Protein AF-A0A359D7G4-F1 (afdb_monomer_lite)

Radius of gyration: 14.42 Å; chains: 1; bounding box: 39×24×40 Å

Sequence (97 aa):
MPVVFTPEAWQQAVNLESADELAEIEDRLCSTLAAAYKAVFAALSDDVVDFGLHRLPPDGNPHQPLWLDLQASHQDVMGSTAQLLISLKPNPVQLAA

Foldseek 3Di:
DAEAEDPVCCCPQQDAPDPPPVVSSVVSVVVVVVFQVVQCVVCVPDQKGKTWDWDQPNVNDPVDTDIFIKMWGWDDDVPDPIYIYIYGDDDPVPPPD

Structure (mmCIF, N/CA/C/O backbone):
data_AF-A0A359D7G4-F1
#
_entry.id   AF-A0A359D7G4-F1
#
loop_
_atom_site.group_PDB
_atom_site.id
_atom_site.type_symbol
_atom_site.label_atom_id
_atom_site.label_alt_id
_atom_site.label_comp_id
_atom_site.label_asym_id
_atom_site.label_entity_id
_atom_site.label_seq_id
_atom_site.pdbx_PDB_ins_code
_atom_site.Cartn_x
_atom_site.Cartn_y
_atom_site.Cartn_z
_atom_site.occupancy
_atom_site.B_iso_or_equiv
_atom_site.auth_seq_id
_atom_site.auth_comp_id
_atom_site.auth_asym_id
_atom_site.auth_atom_id
_atom_site.pdbx_PDB_model_num
ATOM 1 N N . MET A 1 1 ? 13.338 2.040 -0.468 1.00 83.00 1 MET A N 1
ATOM 2 C CA . MET A 1 1 ? 12.539 2.763 -1.474 1.00 83.00 1 MET A CA 1
ATOM 3 C C . MET A 1 1 ? 11.422 3.496 -0.743 1.00 83.00 1 MET A C 1
ATOM 5 O O . MET A 1 1 ? 10.722 2.834 0.017 1.00 83.00 1 MET A O 1
ATOM 9 N N . PRO A 1 2 ? 11.302 4.828 -0.867 1.00 88.56 2 PRO A N 1
ATOM 10 C CA . PRO A 1 2 ? 10.168 5.574 -0.322 1.00 88.56 2 PRO A CA 1
ATOM 11 C C . PRO A 1 2 ? 8.854 5.133 -0.974 1.00 88.56 2 PRO A C 1
ATOM 13 O O . PRO A 1 2 ? 8.846 4.799 -2.159 1.00 88.56 2 PRO A O 1
ATOM 16 N N . VAL A 1 3 ? 7.759 5.148 -0.211 1.00 92.00 3 VAL A N 1
ATOM 17 C CA . VAL A 1 3 ? 6.407 4.884 -0.723 1.00 92.00 3 VAL A CA 1
ATOM 18 C C . VAL A 1 3 ? 5.572 6.145 -0.568 1.00 92.00 3 VAL A C 1
ATOM 20 O O . VAL A 1 3 ? 5.557 6.748 0.504 1.00 92.00 3 VAL A O 1
ATOM 23 N N . VAL A 1 4 ? 4.891 6.540 -1.636 1.00 92.88 4 VAL A N 1
ATOM 24 C CA . VAL A 1 4 ? 4.043 7.731 -1.688 1.00 92.88 4 VAL A CA 1
ATOM 25 C C . VAL A 1 4 ? 2.644 7.296 -2.091 1.00 92.88 4 VAL A C 1
ATOM 27 O O . VAL A 1 4 ? 2.490 6.502 -3.010 1.00 92.88 4 VAL A O 1
ATOM 30 N N . PHE A 1 5 ? 1.621 7.818 -1.424 1.00 93.62 5 PHE A N 1
ATOM 31 C CA . PHE A 1 5 ? 0.229 7.608 -1.813 1.00 93.62 5 PHE A CA 1
ATOM 32 C C . PHE A 1 5 ? -0.298 8.857 -2.515 1.00 93.62 5 PHE A C 1
ATOM 34 O O . PHE A 1 5 ? -0.042 9.977 -2.071 1.00 93.62 5 PHE A O 1
ATOM 41 N N . THR A 1 6 ? -1.079 8.671 -3.578 1.00 93.19 6 THR A N 1
ATOM 42 C CA . THR A 1 6 ? -1.997 9.732 -4.029 1.00 93.19 6 THR A CA 1
ATOM 43 C C . THR A 1 6 ? -3.014 10.048 -2.922 1.00 93.19 6 THR A C 1
ATOM 45 O O . THR A 1 6 ? -3.334 9.152 -2.131 1.00 93.19 6 THR A O 1
ATOM 48 N N . PRO A 1 7 ? -3.541 11.285 -2.839 1.00 91.25 7 PRO A N 1
ATOM 49 C CA . PRO A 1 7 ? -4.532 11.644 -1.826 1.00 91.25 7 PRO A CA 1
ATOM 50 C C . PRO A 1 7 ? -5.735 10.695 -1.807 1.00 91.25 7 PRO A C 1
ATOM 52 O O . PRO A 1 7 ? -6.170 10.267 -0.742 1.00 91.25 7 PRO A O 1
ATOM 55 N N . GLU A 1 8 ? -6.236 10.304 -2.975 1.00 89.75 8 GLU A N 1
ATOM 56 C CA . GLU A 1 8 ? -7.400 9.435 -3.119 1.00 89.75 8 GLU A CA 1
ATOM 57 C C . GLU A 1 8 ? -7.092 8.003 -2.668 1.00 89.75 8 GLU A C 1
ATOM 59 O O . GLU A 1 8 ? -7.888 7.396 -1.949 1.00 89.75 8 GLU A O 1
ATOM 64 N N . ALA A 1 9 ? -5.915 7.475 -3.027 1.00 91.69 9 ALA A N 1
ATOM 65 C CA . ALA A 1 9 ? -5.482 6.161 -2.560 1.00 91.69 9 ALA A CA 1
ATOM 66 C C . ALA A 1 9 ? -5.262 6.147 -1.045 1.00 91.69 9 ALA A C 1
ATOM 68 O O . ALA A 1 9 ? -5.646 5.183 -0.392 1.00 91.69 9 ALA A O 1
ATOM 69 N N . TRP A 1 10 ? -4.698 7.213 -0.468 1.00 91.12 10 TRP A N 1
ATOM 70 C CA . TRP A 1 10 ? -4.568 7.341 0.984 1.00 91.12 10 TRP A CA 1
ATOM 71 C C . TRP A 1 10 ? -5.936 7.311 1.666 1.00 91.12 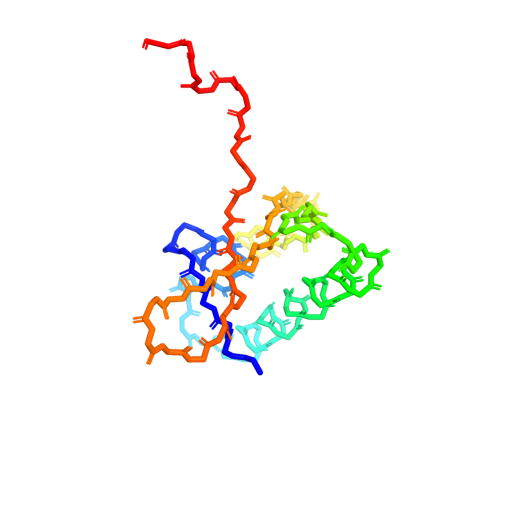10 TRP A C 1
ATOM 73 O O . TRP A 1 10 ? -6.144 6.527 2.592 1.00 91.12 10 TRP A O 1
ATOM 83 N N . GLN A 1 11 ? -6.878 8.121 1.174 1.00 88.00 11 GLN A N 1
ATOM 84 C CA . GLN A 1 11 ? -8.224 8.215 1.734 1.00 88.00 11 GLN A CA 1
ATOM 85 C C . GLN A 1 11 ? -8.957 6.870 1.735 1.00 88.00 11 GLN A C 1
ATOM 87 O O . GLN A 1 11 ? -9.603 6.533 2.719 1.00 88.00 11 GLN A O 1
ATOM 92 N N . GLN A 1 12 ? -8.834 6.081 0.666 1.00 86.19 12 GLN A N 1
ATOM 93 C CA . GLN A 1 12 ? -9.569 4.818 0.540 1.00 86.19 12 GLN A CA 1
ATOM 94 C C . GLN A 1 12 ? -8.826 3.612 1.126 1.00 86.19 12 GLN A C 1
ATOM 96 O O . GLN A 1 12 ? -9.454 2.685 1.638 1.00 86.19 12 GLN A O 1
ATOM 101 N N . ALA A 1 13 ? -7.494 3.588 1.041 1.00 88.12 13 ALA A N 1
ATOM 102 C CA . ALA A 1 13 ? -6.710 2.429 1.449 1.00 88.12 13 ALA A CA 1
ATOM 103 C C . ALA A 1 13 ? -6.277 2.475 2.916 1.00 88.12 13 ALA A C 1
ATOM 105 O O . ALA A 1 13 ? -6.053 1.405 3.484 1.00 88.12 13 ALA A O 1
ATOM 106 N N . VAL A 1 14 ? -6.126 3.666 3.506 1.00 87.00 14 VAL A N 1
ATOM 107 C CA . VAL A 1 14 ? -5.478 3.843 4.817 1.00 87.00 14 VAL A CA 1
ATOM 108 C C . VAL A 1 14 ? -6.290 4.718 5.766 1.00 87.00 14 VAL A C 1
ATOM 110 O O . VAL A 1 14 ? -6.434 4.349 6.929 1.00 87.00 14 VAL A O 1
ATOM 113 N N . ASN A 1 15 ? -6.817 5.850 5.297 1.00 83.75 15 ASN A N 1
ATOM 114 C CA . ASN A 1 15 ? -7.487 6.807 6.169 1.00 83.75 15 ASN A CA 1
ATOM 115 C C . ASN A 1 15 ? -8.791 6.243 6.753 1.00 83.75 15 ASN A C 1
ATOM 117 O O . ASN A 1 15 ? -9.553 5.547 6.080 1.00 83.75 15 ASN A O 1
ATOM 121 N N . LEU A 1 16 ? -9.043 6.602 8.006 1.00 76.25 16 LEU A N 1
ATOM 122 C CA . LEU A 1 16 ? -10.284 6.362 8.729 1.00 76.25 16 LEU A CA 1
ATOM 123 C C . LEU A 1 16 ? -10.771 7.715 9.251 1.00 76.25 16 LEU A C 1
ATOM 125 O O . LEU A 1 16 ? -9.969 8.520 9.722 1.00 76.25 16 LEU A O 1
ATOM 129 N N . GLU A 1 17 ? -12.069 8.000 9.124 1.00 68.75 17 GLU A N 1
ATOM 130 C CA . GLU A 1 17 ? -12.637 9.293 9.546 1.00 68.75 17 GLU A CA 1
ATOM 131 C C . GLU A 1 17 ? -12.585 9.481 11.073 1.00 68.75 17 GLU A C 1
ATOM 133 O O . GLU A 1 17 ? -12.522 10.611 11.561 1.00 68.75 17 GLU A O 1
ATOM 138 N N . SER A 1 18 ? -12.543 8.379 11.825 1.00 61.31 18 SER A N 1
ATOM 139 C CA . SER A 1 18 ? -12.469 8.364 13.284 1.00 61.31 18 SER A CA 1
ATOM 140 C C . SER A 1 18 ? -11.023 8.164 13.745 1.00 61.31 18 SER A C 1
ATOM 142 O O . SER A 1 18 ? -10.432 7.102 13.575 1.00 61.31 18 SER A O 1
ATOM 144 N N . ALA A 1 19 ? -10.443 9.193 14.366 1.00 54.34 19 ALA A N 1
ATOM 145 C CA . ALA A 1 19 ? -9.053 9.195 14.835 1.00 54.34 19 ALA A CA 1
ATOM 146 C C . ALA A 1 19 ? -8.768 8.264 16.038 1.00 54.34 19 ALA A C 1
ATOM 148 O O . ALA A 1 19 ? -7.611 8.133 16.438 1.00 54.34 19 ALA A O 1
ATOM 149 N N . ASP A 1 20 ? -9.789 7.615 16.609 1.00 63.00 20 ASP A N 1
ATOM 150 C CA . ASP A 1 20 ? -9.658 6.705 17.760 1.00 63.00 20 ASP A CA 1
ATOM 151 C C . ASP A 1 20 ? -9.096 5.315 17.386 1.00 63.00 20 ASP A C 1
ATOM 153 O O . ASP A 1 20 ? -8.805 4.498 18.259 1.00 63.00 20 ASP A O 1
ATOM 157 N N . GLU A 1 21 ? -8.871 5.054 16.096 1.00 73.25 21 GLU A N 1
ATOM 158 C CA . GLU A 1 21 ? -8.531 3.733 15.555 1.00 73.25 21 GLU A CA 1
ATOM 159 C C . GLU A 1 21 ? -7.103 3.680 14.977 1.00 73.25 21 GLU A C 1
ATOM 161 O O . GLU A 1 21 ? -6.861 3.109 13.915 1.00 73.25 21 GLU A O 1
ATOM 166 N N . LEU A 1 22 ? -6.108 4.261 15.664 1.00 81.00 22 LEU A N 1
ATOM 167 C CA . LEU A 1 22 ? -4.707 4.258 15.194 1.00 81.00 22 LEU A CA 1
ATOM 168 C C . LEU A 1 22 ? -4.193 2.845 14.852 1.00 81.00 22 LEU A C 1
ATOM 170 O O . LEU A 1 22 ? -3.468 2.678 13.874 1.00 81.00 22 LEU A O 1
ATOM 174 N N . ALA A 1 23 ? -4.600 1.836 15.627 1.00 82.25 23 ALA A N 1
ATOM 175 C CA . ALA A 1 23 ? -4.264 0.437 15.366 1.00 82.25 23 ALA A CA 1
ATOM 176 C C . ALA A 1 23 ? -4.844 -0.069 14.032 1.00 82.25 23 ALA A C 1
ATOM 178 O O . ALA A 1 23 ? -4.204 -0.855 13.338 1.00 82.25 23 ALA A O 1
ATOM 179 N N . GLU A 1 24 ? -6.027 0.406 13.638 1.00 81.81 24 GLU A N 1
ATOM 180 C CA . GLU A 1 24 ? -6.623 0.060 12.348 1.00 81.81 24 GLU A CA 1
ATOM 181 C C . GLU A 1 24 ? -5.966 0.819 11.197 1.00 81.81 24 GLU A C 1
ATOM 183 O O . GLU A 1 24 ? -5.763 0.247 10.128 1.00 81.81 24 GLU A O 1
ATOM 188 N N . ILE A 1 25 ? -5.577 2.082 11.407 1.00 85.88 25 ILE A N 1
ATOM 189 C CA . ILE A 1 25 ? -4.777 2.836 10.430 1.00 85.88 25 ILE A CA 1
ATOM 190 C C . ILE A 1 25 ? -3.451 2.107 10.176 1.00 85.88 25 ILE A C 1
ATOM 192 O O . ILE A 1 25 ? -3.044 1.948 9.023 1.00 85.88 25 ILE A O 1
ATOM 196 N N . GLU A 1 26 ? -2.790 1.631 11.235 1.00 89.06 26 GLU A N 1
ATOM 197 C CA . GLU A 1 26 ? -1.553 0.854 11.140 1.00 89.06 26 GLU A CA 1
ATOM 198 C C . GLU A 1 26 ? -1.764 -0.462 10.379 1.00 89.06 26 GLU A C 1
ATOM 200 O O . GLU A 1 26 ? -1.009 -0.753 9.448 1.00 89.06 26 GLU A O 1
ATOM 205 N N . ASP A 1 27 ? -2.805 -1.230 10.711 1.00 88.56 27 ASP A N 1
ATOM 206 C CA . ASP A 1 27 ? -3.125 -2.484 10.021 1.00 88.56 27 ASP A CA 1
ATOM 207 C C . ASP A 1 27 ? -3.456 -2.255 8.537 1.00 88.56 27 ASP A C 1
ATOM 209 O O . ASP A 1 27 ? -2.946 -2.951 7.647 1.00 88.56 27 ASP A O 1
ATOM 213 N N . ARG A 1 28 ? -4.244 -1.215 8.236 1.00 89.06 28 ARG A N 1
ATOM 214 C CA . ARG A 1 28 ? -4.572 -0.823 6.864 1.00 89.06 28 ARG A CA 1
ATOM 215 C C . ARG A 1 28 ? -3.318 -0.420 6.098 1.00 89.06 28 ARG A C 1
ATOM 217 O O . ARG A 1 28 ? -3.113 -0.904 4.979 1.00 89.06 28 ARG A O 1
ATOM 224 N N . LEU A 1 29 ? -2.450 0.400 6.682 1.00 92.00 29 LEU A N 1
ATOM 225 C CA . LEU A 1 29 ? -1.192 0.797 6.058 1.00 92.00 29 LEU A CA 1
ATOM 226 C C . LEU A 1 29 ? -0.299 -0.421 5.788 1.00 92.00 29 LEU A C 1
ATOM 228 O O . LEU A 1 29 ? 0.102 -0.636 4.641 1.00 92.00 29 LEU A O 1
ATOM 232 N N . CYS A 1 30 ? -0.051 -1.252 6.803 1.00 92.94 30 CYS A N 1
ATOM 233 C CA . CYS A 1 30 ? 0.773 -2.456 6.695 1.00 92.94 30 CYS A CA 1
ATOM 234 C C . CYS A 1 30 ? 0.247 -3.410 5.619 1.00 92.94 30 CYS A C 1
ATOM 236 O O . CYS A 1 30 ? 1.006 -3.850 4.753 1.00 92.94 30 CYS A O 1
ATOM 238 N N . SER A 1 31 ? -1.061 -3.670 5.616 1.00 92.69 31 SER A N 1
ATOM 239 C CA . SER A 1 31 ? -1.709 -4.526 4.622 1.00 92.69 31 SER A CA 1
ATOM 240 C C . SER A 1 31 ? -1.606 -3.958 3.204 1.00 92.69 31 SER A C 1
ATOM 242 O O . SER A 1 31 ? -1.338 -4.709 2.264 1.00 92.69 31 SER A O 1
ATOM 244 N N . THR A 1 32 ? -1.764 -2.637 3.028 1.00 93.75 32 THR A N 1
ATOM 245 C CA . THR A 1 32 ? -1.627 -2.008 1.699 1.00 93.75 32 THR A CA 1
ATOM 246 C C . THR A 1 32 ? -0.205 -2.145 1.177 1.00 93.75 32 THR A C 1
ATOM 248 O O . THR A 1 32 ? 0.003 -2.537 0.031 1.00 93.75 32 THR A O 1
ATOM 251 N N . LEU A 1 33 ? 0.780 -1.846 2.028 1.00 94.88 33 LEU A N 1
ATOM 252 C CA . LEU A 1 33 ? 2.190 -1.923 1.668 1.00 94.88 33 LEU A CA 1
ATOM 253 C C . LEU A 1 33 ? 2.593 -3.360 1.334 1.00 94.88 33 LEU A C 1
ATOM 255 O O . LEU A 1 33 ? 3.239 -3.588 0.314 1.00 94.88 33 LEU A O 1
ATOM 259 N N . ALA A 1 34 ? 2.177 -4.334 2.146 1.00 94.75 34 ALA A N 1
ATOM 260 C CA . ALA A 1 34 ? 2.456 -5.742 1.895 1.00 94.75 34 ALA A CA 1
ATOM 261 C C . ALA A 1 34 ? 1.896 -6.200 0.538 1.00 94.75 34 ALA A C 1
ATOM 263 O O . ALA A 1 34 ? 2.598 -6.874 -0.219 1.00 94.75 34 ALA A O 1
ATOM 264 N N . ALA A 1 35 ? 0.664 -5.804 0.204 1.00 94.56 35 ALA A N 1
ATOM 265 C CA . ALA A 1 35 ? 0.047 -6.123 -1.081 1.00 94.56 35 ALA A CA 1
ATOM 266 C C . ALA A 1 35 ? 0.779 -5.458 -2.259 1.00 94.56 35 ALA A C 1
ATOM 268 O O . ALA A 1 35 ? 1.099 -6.138 -3.235 1.00 94.56 35 ALA A O 1
ATOM 269 N N . ALA A 1 36 ? 1.110 -4.168 -2.138 1.00 94.19 36 ALA A N 1
ATOM 270 C CA . ALA A 1 36 ? 1.836 -3.422 -3.162 1.00 94.19 36 ALA A CA 1
ATOM 271 C C . ALA A 1 36 ? 3.211 -4.044 -3.444 1.00 94.19 36 ALA A C 1
ATOM 273 O O . ALA A 1 36 ? 3.530 -4.365 -4.586 1.00 94.19 36 ALA A O 1
ATOM 274 N N . TYR A 1 37 ? 4.008 -4.295 -2.399 1.00 93.25 37 TYR A N 1
ATOM 275 C CA . TYR A 1 37 ? 5.320 -4.918 -2.562 1.00 93.25 37 TYR A CA 1
ATOM 276 C C . TYR A 1 37 ? 5.213 -6.330 -3.129 1.00 93.25 37 TYR A C 1
ATOM 278 O O . TYR A 1 37 ? 5.999 -6.689 -4.000 1.00 93.25 37 TYR A O 1
ATOM 286 N N . LYS A 1 38 ? 4.230 -7.128 -2.697 1.00 93.69 38 LYS A N 1
ATOM 287 C CA . LYS A 1 38 ? 4.005 -8.461 -3.266 1.00 93.69 38 LYS A CA 1
ATOM 288 C C . LYS A 1 38 ? 3.741 -8.397 -4.773 1.00 93.69 38 LYS A C 1
ATOM 290 O O . LYS A 1 38 ? 4.285 -9.221 -5.502 1.00 93.69 38 LYS A O 1
ATOM 295 N N . ALA A 1 39 ? 2.935 -7.439 -5.232 1.00 92.56 39 ALA A N 1
ATOM 296 C CA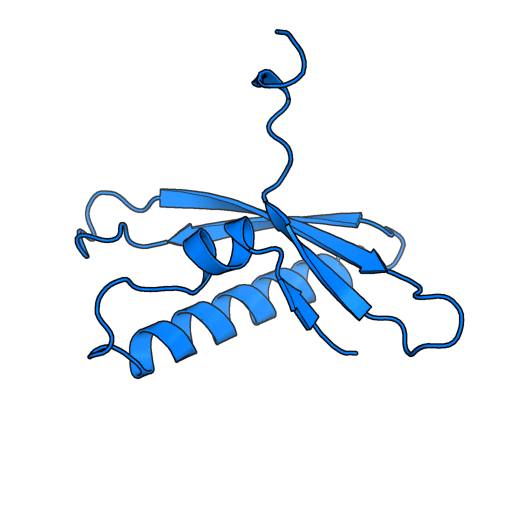 . ALA A 1 39 ? 2.658 -7.249 -6.654 1.00 92.56 39 ALA A CA 1
ATOM 297 C C . ALA A 1 39 ? 3.912 -6.809 -7.424 1.00 92.56 39 ALA A C 1
ATOM 299 O O . ALA A 1 39 ? 4.253 -7.415 -8.436 1.00 92.56 39 ALA A O 1
ATOM 300 N N . VAL A 1 40 ? 4.656 -5.839 -6.889 1.00 91.69 40 VAL A N 1
ATOM 301 C CA . VAL A 1 40 ? 5.918 -5.360 -7.477 1.00 91.69 40 VAL A CA 1
ATOM 302 C C . VAL A 1 40 ? 6.946 -6.488 -7.599 1.00 91.69 40 VAL A C 1
ATOM 304 O O . VAL A 1 40 ? 7.556 -6.666 -8.648 1.00 91.69 40 VAL A O 1
ATOM 307 N N . PHE A 1 41 ? 7.115 -7.303 -6.555 1.00 90.31 41 PHE A N 1
ATOM 308 C CA . PHE A 1 41 ? 8.047 -8.433 -6.587 1.00 90.31 41 PHE A CA 1
ATOM 309 C C . PHE A 1 41 ? 7.598 -9.565 -7.517 1.00 90.31 41 PHE A C 1
ATOM 311 O O . PHE A 1 41 ? 8.440 -10.334 -7.977 1.00 90.31 41 PHE A O 1
ATOM 318 N N . ALA A 1 42 ? 6.298 -9.686 -7.797 1.00 90.44 42 ALA A N 1
ATOM 319 C CA . ALA A 1 42 ? 5.781 -10.662 -8.750 1.00 90.44 42 ALA A CA 1
ATOM 320 C C . ALA A 1 42 ? 6.000 -10.237 -10.214 1.00 90.44 42 ALA A C 1
ATOM 322 O O . ALA A 1 42 ? 6.099 -11.106 -11.079 1.00 90.44 42 ALA A O 1
ATOM 323 N N . ALA A 1 43 ? 6.110 -8.933 -10.483 1.00 88.25 43 ALA A N 1
ATOM 324 C CA . ALA A 1 43 ? 6.262 -8.359 -11.819 1.00 88.25 43 ALA A CA 1
ATOM 325 C C . ALA A 1 43 ? 7.415 -7.337 -11.859 1.00 88.25 43 ALA A C 1
ATOM 327 O O . ALA A 1 43 ? 7.230 -6.156 -12.126 1.00 88.25 43 ALA A O 1
ATOM 328 N N . LEU A 1 44 ? 8.639 -7.813 -11.597 1.00 81.44 44 LEU A N 1
ATOM 329 C CA . LEU A 1 44 ? 9.851 -6.979 -11.526 1.00 81.44 44 LEU A CA 1
ATOM 330 C C . LEU A 1 44 ? 10.209 -6.250 -12.833 1.00 81.44 44 LEU A C 1
ATOM 332 O O . LEU A 1 44 ? 11.019 -5.328 -12.807 1.00 81.44 44 LEU A O 1
ATOM 336 N N . SER A 1 45 ? 9.673 -6.700 -13.968 1.00 83.31 45 SER A N 1
ATOM 337 C CA . SER A 1 45 ? 9.878 -6.090 -15.286 1.00 83.31 45 SER A CA 1
ATOM 338 C C . SER A 1 45 ? 8.950 -4.914 -15.569 1.00 83.31 45 SER A C 1
ATOM 340 O O . SER A 1 45 ? 9.166 -4.211 -16.554 1.00 83.31 45 SER A O 1
ATOM 342 N N . ASP A 1 46 ? 7.915 -4.736 -14.753 1.00 85.81 46 ASP A N 1
ATOM 343 C CA . ASP A 1 46 ? 6.816 -3.841 -15.064 1.00 85.81 46 ASP A CA 1
ATOM 344 C C . ASP A 1 46 ? 6.985 -2.549 -14.262 1.00 85.81 46 ASP A C 1
ATOM 346 O O . ASP A 1 46 ? 7.079 -2.547 -13.032 1.00 85.81 46 ASP A O 1
ATOM 350 N N . ASP A 1 47 ? 6.998 -1.417 -14.965 1.00 85.50 47 ASP A N 1
ATOM 351 C CA . ASP A 1 47 ? 7.082 -0.098 -14.327 1.00 85.50 47 ASP A CA 1
ATOM 352 C C . ASP A 1 47 ? 5.828 0.217 -13.503 1.00 85.50 47 ASP A C 1
ATOM 354 O O . ASP A 1 47 ? 5.867 1.037 -12.582 1.00 85.50 47 ASP A O 1
ATOM 358 N N . VAL A 1 48 ? 4.718 -0.443 -13.838 1.00 91.50 48 VAL A N 1
ATOM 359 C CA . VAL A 1 48 ? 3.391 -0.236 -13.275 1.00 91.50 48 VAL A CA 1
ATOM 360 C C . VAL A 1 48 ? 2.720 -1.589 -13.059 1.00 91.50 48 VAL A C 1
ATOM 362 O O . VAL A 1 48 ? 2.560 -2.356 -14.004 1.00 91.50 48 VAL A O 1
ATOM 365 N N . VAL A 1 49 ? 2.288 -1.862 -11.829 1.00 93.38 49 VAL A N 1
ATOM 366 C CA . VAL A 1 49 ? 1.629 -3.118 -11.452 1.00 93.38 49 VAL A CA 1
ATOM 367 C C . VAL A 1 49 ? 0.294 -2.850 -10.775 1.00 93.38 49 VAL A C 1
ATOM 369 O O . VAL A 1 49 ? 0.189 -2.011 -9.880 1.00 93.38 49 VAL A O 1
ATOM 372 N N . ASP A 1 50 ? -0.731 -3.590 -11.178 1.00 94.38 50 ASP A N 1
ATOM 373 C CA . ASP A 1 50 ? -2.046 -3.524 -10.549 1.00 94.38 50 ASP A CA 1
ATOM 374 C C . ASP A 1 50 ? -2.123 -4.503 -9.375 1.00 94.38 50 ASP A C 1
ATOM 376 O O . ASP A 1 50 ? -1.609 -5.624 -9.431 1.00 94.38 50 ASP A O 1
ATOM 380 N N . PHE A 1 51 ? -2.813 -4.102 -8.314 1.00 94.12 51 PHE A N 1
ATOM 381 C CA . PHE A 1 51 ? -3.114 -4.969 -7.183 1.00 94.12 51 PHE A CA 1
ATOM 382 C C . PHE A 1 51 ? -4.432 -4.557 -6.539 1.00 94.12 51 PHE A C 1
ATOM 384 O O . PHE A 1 51 ? -4.889 -3.431 -6.692 1.00 94.12 51 PHE A O 1
ATOM 391 N N . GLY A 1 52 ? -5.051 -5.467 -5.799 1.00 91.19 52 GLY A N 1
ATOM 392 C CA . GLY A 1 52 ? -6.294 -5.163 -5.107 1.00 91.19 52 GLY A CA 1
ATOM 393 C C . GLY A 1 52 ? -6.327 -5.759 -3.716 1.00 91.19 52 GLY A C 1
ATOM 394 O O . GLY A 1 52 ? -5.580 -6.689 -3.395 1.00 91.19 52 GLY A O 1
ATOM 395 N N . LEU A 1 53 ? -7.175 -5.181 -2.876 1.00 90.62 53 LEU A N 1
ATOM 396 C CA . LEU A 1 53 ? -7.355 -5.613 -1.500 1.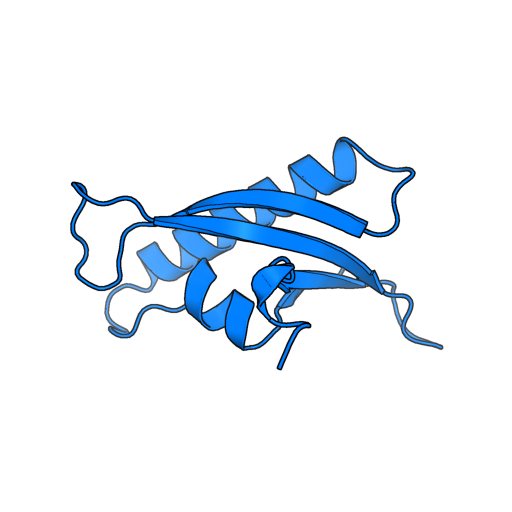00 90.62 53 LEU A CA 1
ATOM 397 C C . LEU A 1 53 ? -8.774 -5.337 -1.010 1.00 90.62 53 LEU A C 1
ATOM 399 O O . LEU A 1 53 ? -9.430 -4.386 -1.433 1.00 90.62 53 LEU A O 1
ATOM 403 N N . HIS A 1 54 ? -9.238 -6.178 -0.090 1.00 86.31 54 HIS A N 1
ATOM 404 C CA . HIS A 1 54 ? -10.514 -5.968 0.578 1.00 86.31 54 HIS A CA 1
ATOM 405 C C . HIS A 1 54 ? -10.357 -4.938 1.695 1.00 86.31 54 HIS A C 1
ATOM 407 O O . HIS A 1 54 ? -9.470 -5.052 2.545 1.00 86.31 54 HIS A O 1
ATOM 413 N N . ARG A 1 55 ? -11.248 -3.949 1.711 1.00 81.19 55 ARG A N 1
ATOM 414 C CA . ARG A 1 55 ? -11.389 -2.980 2.791 1.00 81.19 55 ARG A CA 1
ATOM 415 C C . ARG A 1 55 ? -12.743 -3.098 3.448 1.00 81.19 55 ARG A C 1
ATOM 417 O O . ARG A 1 55 ? -13.757 -3.303 2.787 1.00 81.19 55 ARG A O 1
ATOM 424 N N . LEU A 1 56 ? -12.742 -2.952 4.766 1.00 72.06 56 LEU A N 1
ATOM 425 C CA . LEU A 1 56 ? -13.981 -2.733 5.482 1.00 72.06 56 LEU A CA 1
ATOM 426 C C . LEU A 1 56 ? -14.491 -1.326 5.142 1.00 72.06 56 LEU A C 1
ATOM 428 O O . LEU A 1 56 ? -13.686 -0.383 5.119 1.00 72.06 56 LEU A O 1
ATOM 432 N N . PRO A 1 57 ? -15.792 -1.187 4.852 1.00 66.75 57 PRO A N 1
ATOM 433 C CA . PRO A 1 57 ? -16.403 0.109 4.614 1.00 66.75 57 PRO A CA 1
ATOM 434 C C . PRO A 1 57 ? -16.226 1.036 5.835 1.00 66.75 57 PRO A C 1
ATOM 436 O O . PRO A 1 57 ? -15.964 0.552 6.939 1.00 66.75 57 PRO A O 1
ATOM 439 N N . PRO A 1 58 ? -16.321 2.369 5.654 1.00 59.03 58 PRO A N 1
ATOM 440 C CA . PRO A 1 58 ? -16.089 3.345 6.728 1.00 59.03 58 PRO A CA 1
ATOM 441 C C . PRO A 1 58 ? -17.034 3.195 7.929 1.00 59.03 58 PRO A C 1
ATOM 443 O O . PRO A 1 58 ? -16.720 3.654 9.018 1.00 59.03 58 PRO A O 1
ATOM 446 N N . ASP A 1 59 ? -18.183 2.545 7.737 1.00 65.31 59 ASP A N 1
ATOM 447 C CA . ASP A 1 59 ? -19.152 2.215 8.787 1.00 65.31 59 ASP A CA 1
ATOM 448 C C . ASP A 1 59 ? -18.762 0.966 9.605 1.00 65.31 59 ASP A C 1
ATOM 450 O O . ASP A 1 59 ? -19.514 0.536 10.480 1.00 65.31 59 ASP A O 1
ATOM 454 N N . GLY A 1 60 ? -17.608 0.358 9.303 1.00 62.09 60 GLY A N 1
ATOM 455 C CA . GLY A 1 60 ? -17.100 -0.837 9.968 1.00 62.09 60 GLY A CA 1
ATOM 456 C C . GLY A 1 60 ? -17.904 -2.101 9.664 1.00 62.09 60 GLY A C 1
ATOM 457 O O . GLY A 1 60 ? -17.704 -3.113 10.333 1.00 62.09 60 GLY A O 1
ATOM 458 N N . ASN A 1 61 ? -18.816 -2.085 8.684 1.00 66.00 61 ASN A N 1
ATOM 459 C CA . ASN A 1 61 ? -19.711 -3.209 8.433 1.00 66.00 61 ASN A CA 1
ATOM 460 C C . ASN A 1 61 ? -18.974 -4.392 7.765 1.00 66.00 61 ASN A C 1
ATOM 462 O O . ASN A 1 61 ? -18.642 -4.331 6.576 1.00 66.00 61 ASN A O 1
ATOM 466 N N . PRO A 1 62 ? -18.778 -5.528 8.465 1.00 66.38 62 PRO A N 1
ATOM 467 C CA . PRO A 1 62 ? -18.043 -6.673 7.926 1.00 66.38 62 PRO A CA 1
ATOM 468 C C . PRO A 1 62 ? -18.806 -7.426 6.830 1.00 66.38 62 PRO A C 1
ATOM 470 O O . PRO A 1 62 ? -18.229 -8.273 6.149 1.00 66.38 62 PRO A O 1
ATOM 473 N N . HIS A 1 63 ? -20.095 -7.137 6.636 1.00 67.12 63 HIS A N 1
ATOM 474 C CA . HIS A 1 63 ? -20.937 -7.819 5.656 1.00 67.12 63 HIS A CA 1
ATOM 475 C C . HIS A 1 63 ? -20.853 -7.223 4.245 1.00 67.12 63 HIS A C 1
ATOM 477 O O . HIS A 1 63 ? -21.438 -7.789 3.322 1.00 67.12 63 HIS A O 1
ATOM 483 N N . GLN A 1 64 ? -20.134 -6.110 4.058 1.00 67.50 64 GLN A N 1
ATOM 484 C CA . GLN A 1 64 ? -19.964 -5.460 2.754 1.00 67.50 64 GLN A CA 1
ATOM 485 C C . GLN A 1 64 ? -18.498 -5.078 2.496 1.00 67.50 64 GLN A C 1
ATOM 487 O O . GLN A 1 64 ? -18.192 -3.894 2.367 1.00 67.50 64 GLN A O 1
ATOM 492 N N . PRO A 1 65 ? -17.565 -6.048 2.422 1.00 71.88 65 PRO A N 1
ATOM 493 C CA . PRO A 1 65 ? -16.173 -5.740 2.119 1.00 71.88 65 PRO A CA 1
ATOM 494 C C . PRO A 1 65 ? -16.070 -5.073 0.742 1.00 71.88 65 PRO A C 1
ATOM 496 O O . PRO A 1 65 ? -16.460 -5.648 -0.277 1.00 71.88 65 PRO A O 1
ATOM 499 N N . LEU A 1 66 ? -15.523 -3.863 0.713 1.00 81.56 66 LEU A N 1
ATOM 500 C CA . LEU A 1 66 ? -15.258 -3.112 -0.503 1.00 81.56 66 LEU A CA 1
ATOM 501 C C . LEU A 1 66 ? -13.989 -3.663 -1.158 1.00 81.56 66 LEU A C 1
ATOM 503 O O . LEU A 1 66 ? -12.946 -3.769 -0.513 1.00 81.56 66 LEU A O 1
ATOM 507 N N . TRP A 1 67 ? -14.063 -4.016 -2.439 1.00 88.31 67 TRP A N 1
ATOM 508 C CA . TRP A 1 67 ? -12.861 -4.285 -3.223 1.00 88.31 67 TRP A CA 1
ATOM 509 C C . TRP A 1 67 ? -12.243 -2.963 -3.669 1.00 88.31 67 TRP A C 1
ATOM 511 O O . TRP A 1 67 ? -12.919 -2.153 -4.305 1.00 88.31 67 TRP A O 1
ATOM 521 N N . LEU A 1 68 ? -10.972 -2.749 -3.331 1.00 89.88 68 LEU A N 1
ATOM 522 C CA . LEU A 1 68 ? -10.218 -1.571 -3.732 1.00 89.88 68 LEU A CA 1
ATOM 523 C C . LEU A 1 68 ? -9.150 -1.968 -4.751 1.00 89.88 68 LEU A C 1
ATOM 525 O O . LEU A 1 68 ? -8.208 -2.684 -4.407 1.00 89.88 68 LEU A O 1
ATOM 529 N N . ASP A 1 69 ? -9.297 -1.480 -5.983 1.00 93.00 69 ASP A N 1
ATOM 530 C CA . ASP A 1 69 ? -8.299 -1.631 -7.042 1.00 93.00 69 ASP A CA 1
ATOM 531 C C . ASP A 1 69 ? -7.277 -0.491 -6.988 1.00 93.00 69 ASP A C 1
ATOM 533 O O . ASP A 1 69 ? -7.603 0.693 -7.126 1.00 93.00 69 ASP A O 1
ATOM 537 N N . LEU A 1 70 ? -6.017 -0.869 -6.816 1.00 94.56 70 LEU A N 1
ATOM 538 C CA . LEU A 1 70 ? -4.872 0.017 -6.720 1.00 94.56 70 LEU A CA 1
ATOM 539 C C . LEU A 1 70 ? -3.839 -0.320 -7.790 1.00 94.56 70 LEU A C 1
ATOM 541 O O . LEU A 1 70 ? -3.849 -1.374 -8.427 1.00 94.56 70 LEU A O 1
ATOM 545 N N . GLN A 1 71 ?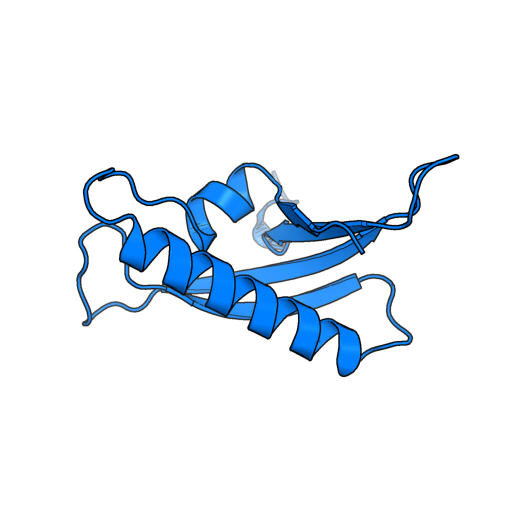 -2.910 0.603 -7.953 1.00 95.06 71 GLN A N 1
ATOM 546 C CA . GLN A 1 71 ? -1.770 0.459 -8.826 1.00 95.06 71 GLN A CA 1
ATOM 547 C C . GLN A 1 71 ? -0.524 0.956 -8.100 1.00 95.06 71 GLN A C 1
ATOM 549 O O . GLN A 1 71 ? -0.581 1.929 -7.347 1.00 95.06 71 GLN A O 1
ATOM 554 N N . ALA A 1 72 ? 0.594 0.267 -8.297 1.00 94.06 72 ALA A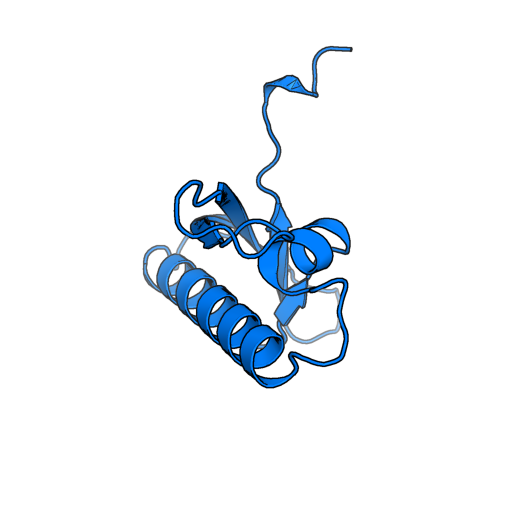 N 1
ATOM 555 C CA . ALA A 1 72 ? 1.901 0.683 -7.822 1.00 94.06 72 ALA A CA 1
ATOM 556 C C . ALA A 1 72 ? 2.798 0.967 -9.028 1.00 94.06 72 ALA A C 1
ATOM 558 O O . ALA A 1 72 ? 2.956 0.113 -9.896 1.00 94.06 72 ALA A O 1
ATOM 559 N N . SER A 1 73 ? 3.381 2.161 -9.088 1.00 92.75 73 SER A N 1
ATOM 560 C CA . SER A 1 73 ? 4.274 2.568 -10.174 1.00 92.75 73 SER A CA 1
ATOM 561 C C . SER A 1 73 ? 5.619 3.028 -9.637 1.00 92.75 73 SER A C 1
ATOM 563 O O . SER A 1 73 ? 5.667 3.826 -8.693 1.00 92.75 73 SER A O 1
ATOM 565 N N . HIS A 1 74 ? 6.701 2.585 -10.266 1.00 89.75 74 HIS A N 1
ATOM 566 C CA . HIS A 1 74 ? 8.029 3.121 -10.004 1.00 89.75 74 HIS A CA 1
ATOM 567 C C . HIS A 1 74 ? 8.136 4.514 -10.626 1.00 89.75 74 HIS A C 1
ATOM 569 O O . HIS A 1 74 ? 7.948 4.691 -11.827 1.00 89.75 74 HIS A O 1
ATOM 575 N N . GLN A 1 75 ? 8.423 5.521 -9.806 1.00 84.56 75 GLN A N 1
ATOM 576 C CA . GLN A 1 75 ? 8.690 6.874 -10.276 1.00 84.56 75 GLN A CA 1
ATOM 577 C C . GLN A 1 75 ? 10.150 7.222 -10.046 1.00 84.56 75 GLN A C 1
ATOM 579 O O . GLN A 1 75 ? 10.640 7.213 -8.912 1.00 84.56 75 GLN A O 1
ATOM 584 N N . ASP A 1 76 ? 10.821 7.573 -11.137 1.00 77.44 76 ASP A N 1
ATOM 585 C CA . ASP A 1 76 ? 12.147 8.163 -11.089 1.00 77.44 76 ASP A CA 1
ATOM 586 C C . ASP A 1 76 ? 11.995 9.685 -11.044 1.00 77.44 76 ASP A C 1
ATOM 588 O O . ASP A 1 76 ? 11.637 10.345 -12.023 1.00 77.44 76 ASP A O 1
ATOM 592 N N . VAL A 1 77 ? 12.175 10.254 -9.856 1.00 71.31 77 VAL A N 1
ATOM 593 C CA . VAL A 1 77 ? 12.140 11.704 -9.682 1.00 71.31 77 VAL A CA 1
ATOM 594 C C . VAL A 1 77 ? 13.534 12.207 -10.035 1.00 71.31 77 VAL A C 1
ATOM 596 O O . VAL A 1 77 ? 14.485 11.908 -9.321 1.00 71.31 77 VAL A O 1
ATOM 599 N N . MET A 1 78 ? 13.661 12.951 -11.137 1.00 64.50 78 MET A N 1
ATOM 600 C CA . MET A 1 78 ? 14.935 13.485 -11.645 1.00 64.50 78 MET A CA 1
ATOM 601 C C . MET A 1 78 ? 15.788 14.088 -10.510 1.00 64.50 78 MET A C 1
ATOM 603 O O . MET A 1 78 ? 15.470 15.155 -9.987 1.00 64.50 78 MET A O 1
ATOM 607 N N . GLY A 1 79 ? 16.871 13.396 -10.129 1.00 65.38 79 GLY A N 1
ATOM 608 C CA . GLY A 1 79 ? 17.800 13.809 -9.063 1.00 65.38 79 GLY A CA 1
ATOM 609 C C . GLY A 1 79 ? 17.498 13.283 -7.649 1.00 65.38 79 GLY A C 1
ATOM 610 O O . GLY A 1 79 ? 18.142 13.718 -6.696 1.00 65.38 79 GLY A O 1
ATOM 611 N N . SER A 1 80 ? 16.548 12.361 -7.495 1.00 65.94 80 SER A N 1
ATOM 612 C CA . SER A 1 80 ? 16.075 11.798 -6.225 1.00 65.94 80 SER A CA 1
ATOM 613 C C . SER A 1 80 ? 16.170 10.264 -6.214 1.00 65.94 80 SER A C 1
ATOM 615 O O . SER A 1 80 ? 16.459 9.629 -7.222 1.00 65.94 80 SER A O 1
ATOM 617 N N . THR A 1 81 ? 15.964 9.650 -5.044 1.00 73.44 81 THR A N 1
ATOM 618 C CA . THR A 1 81 ? 15.839 8.187 -4.935 1.00 73.44 81 THR A CA 1
ATOM 619 C C . THR A 1 81 ? 14.551 7.744 -5.629 1.00 73.44 81 THR A C 1
ATOM 621 O O . THR A 1 81 ? 13.513 8.373 -5.418 1.00 73.44 81 THR A O 1
ATOM 624 N N . ALA A 1 82 ? 14.600 6.660 -6.409 1.00 83.81 82 ALA A N 1
ATOM 625 C CA . ALA A 1 82 ? 13.405 6.041 -6.981 1.00 83.81 82 ALA A CA 1
ATOM 626 C C . ALA A 1 82 ? 12.356 5.777 -5.886 1.00 83.81 82 ALA A C 1
ATOM 628 O O . ALA A 1 82 ? 12.699 5.298 -4.797 1.00 83.81 82 ALA A O 1
ATOM 629 N N . GLN A 1 83 ? 11.094 6.101 -6.170 1.00 90.25 83 GLN A N 1
ATOM 630 C CA . GLN A 1 83 ? 9.976 5.960 -5.237 1.00 90.25 83 GLN A CA 1
ATOM 631 C C . GLN A 1 83 ? 8.886 5.054 -5.807 1.00 90.25 83 GLN A C 1
ATOM 633 O O . GLN A 1 83 ? 8.700 4.975 -7.020 1.00 90.25 83 GLN A O 1
ATOM 638 N N . LEU A 1 84 ? 8.137 4.407 -4.919 1.00 92.06 84 LEU A N 1
ATOM 639 C CA . LEU A 1 84 ? 6.949 3.648 -5.279 1.00 92.06 84 LEU A CA 1
ATOM 640 C C . LEU A 1 84 ? 5.714 4.514 -5.035 1.00 92.06 84 LEU A C 1
ATOM 642 O O . LEU A 1 84 ? 5.380 4.809 -3.887 1.00 92.06 84 LEU A O 1
ATOM 646 N N . LEU A 1 85 ? 5.047 4.934 -6.105 1.00 93.88 85 LEU A N 1
ATOM 647 C CA . LEU A 1 85 ? 3.772 5.637 -6.014 1.00 93.88 85 LEU A CA 1
ATOM 648 C C . LEU A 1 85 ? 2.630 4.617 -5.990 1.00 93.88 85 LEU A C 1
ATOM 650 O O . LEU A 1 85 ? 2.546 3.782 -6.883 1.00 93.88 85 LEU A O 1
ATOM 654 N N . ILE A 1 86 ? 1.744 4.719 -5.000 1.00 95.31 86 ILE A N 1
ATOM 655 C CA . ILE A 1 86 ? 0.491 3.969 -4.908 1.00 95.31 86 ILE A CA 1
ATOM 656 C C . ILE A 1 86 ? -0.674 4.898 -5.263 1.00 95.31 86 ILE A C 1
ATOM 658 O O . ILE A 1 86 ? -0.902 5.930 -4.619 1.00 95.31 86 ILE A O 1
ATOM 662 N N . SER A 1 87 ? -1.431 4.519 -6.285 1.00 94.94 87 SER A N 1
ATOM 663 C CA . SER A 1 87 ? -2.601 5.240 -6.783 1.00 94.94 87 SER A CA 1
ATOM 664 C C . SER A 1 87 ? -3.819 4.327 -6.873 1.00 94.94 87 SER A C 1
ATOM 666 O O . SER A 1 87 ? -3.706 3.102 -6.825 1.00 94.94 87 SER A O 1
ATOM 668 N N . LEU A 1 88 ? -5.006 4.927 -6.993 1.00 93.19 88 LEU A N 1
ATOM 669 C CA . LEU A 1 88 ? -6.179 4.180 -7.434 1.00 93.19 88 LEU A CA 1
ATOM 670 C C . LEU A 1 88 ? -5.966 3.732 -8.874 1.00 93.19 88 LEU A C 1
ATOM 672 O O . LEU A 1 88 ? -5.446 4.495 -9.695 1.00 93.19 88 LEU A O 1
ATOM 676 N N . LYS A 1 89 ? -6.414 2.520 -9.198 1.00 90.56 89 LYS A N 1
ATOM 677 C CA . LYS A 1 89 ? -6.428 2.085 -10.587 1.00 90.56 89 LYS A CA 1
ATOM 678 C C . LYS A 1 89 ? -7.384 2.989 -11.380 1.00 90.56 89 LYS A C 1
ATOM 680 O O . LYS A 1 89 ? -8.549 3.118 -10.991 1.00 90.56 89 LYS A O 1
ATOM 685 N N . PRO A 1 90 ? -6.938 3.617 -12.483 1.00 77.50 90 PRO A N 1
ATOM 686 C CA . PRO A 1 90 ? -7.819 4.433 -13.304 1.00 77.50 90 PRO A CA 1
ATOM 687 C C . PRO A 1 90 ? -8.947 3.559 -13.856 1.00 77.50 90 PRO A C 1
ATOM 689 O O . PRO A 1 90 ? -8.713 2.572 -14.554 1.00 77.50 90 PRO A O 1
ATOM 692 N N . ASN A 1 91 ? -10.185 3.911 -13.515 1.00 63.62 91 ASN A N 1
ATOM 693 C CA . ASN A 1 91 ? -11.355 3.192 -13.986 1.00 63.62 91 ASN A CA 1
ATOM 694 C C . ASN A 1 91 ? -11.629 3.624 -15.442 1.00 63.62 91 ASN A C 1
ATOM 696 O O . ASN A 1 91 ? -11.877 4.811 -15.676 1.00 63.62 91 ASN A O 1
ATOM 700 N N . PRO A 1 92 ? -11.599 2.719 -16.440 1.00 49.91 92 PRO A N 1
ATOM 701 C CA . PRO A 1 92 ? -11.733 3.091 -17.853 1.00 49.91 92 PRO A CA 1
ATOM 702 C C . PRO A 1 92 ? -13.071 3.764 -18.209 1.00 49.91 92 PRO A C 1
ATOM 704 O O . PRO A 1 92 ? -13.209 4.314 -19.297 1.00 49.91 92 PRO A O 1
ATOM 707 N N . VAL A 1 93 ? -14.052 3.770 -17.301 1.00 45.56 93 VAL A N 1
ATOM 708 C CA . VAL A 1 93 ? -15.377 4.375 -17.513 1.00 45.56 93 VAL A CA 1
ATOM 709 C C . VAL A 1 93 ? -15.364 5.914 -17.409 1.00 45.56 93 VAL A C 1
ATOM 711 O O . VAL A 1 93 ? -16.296 6.557 -17.879 1.00 45.56 93 VAL A O 1
ATOM 714 N N . GLN A 1 94 ? -14.312 6.540 -16.863 1.00 40.22 94 GLN A N 1
ATOM 715 C CA . GLN A 1 94 ? -14.247 8.006 -16.695 1.00 40.22 94 GLN A CA 1
ATOM 716 C C . GLN A 1 94 ? -13.577 8.780 -17.845 1.00 40.22 94 GLN A C 1
ATOM 718 O O . GLN A 1 94 ? -13.565 10.006 -17.816 1.00 40.22 94 GLN A O 1
ATOM 723 N N . LEU A 1 95 ? -13.060 8.106 -18.878 1.00 43.75 95 LEU A N 1
ATOM 724 C CA . LEU A 1 95 ? -12.428 8.756 -20.042 1.00 43.75 95 LEU A CA 1
ATOM 725 C C . LEU A 1 95 ? -13.402 9.068 -21.195 1.00 43.75 95 LEU A C 1
ATOM 727 O O . LEU A 1 95 ?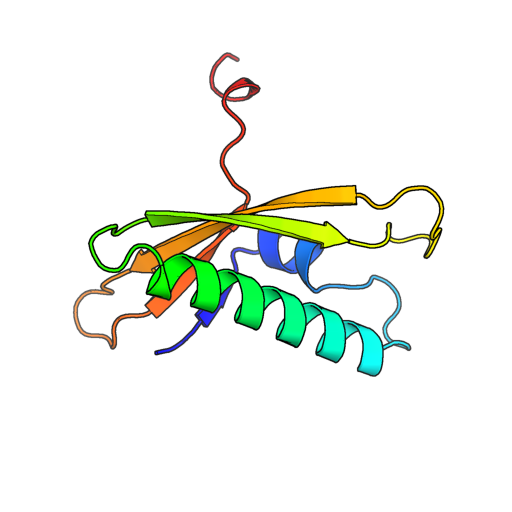 -12.972 9.468 -22.274 1.00 43.75 95 LEU A O 1
ATOM 731 N N . ALA A 1 96 ? -14.708 8.903 -20.975 1.00 35.69 96 ALA A N 1
ATOM 732 C CA . ALA A 1 96 ? -15.757 9.237 -21.935 1.00 35.69 96 ALA A CA 1
ATOM 733 C C . ALA A 1 96 ? -16.775 10.203 -21.304 1.00 35.69 96 ALA A C 1
ATOM 735 O O . ALA A 1 96 ? -17.897 9.811 -20.988 1.00 35.69 96 ALA A O 1
ATOM 736 N N . ALA A 1 97 ? -16.374 11.455 -21.094 1.00 33.84 97 ALA A N 1
ATOM 737 C CA . ALA A 1 97 ? -17.281 12.570 -20.824 1.00 33.84 97 ALA A CA 1
ATOM 738 C C . ALA A 1 97 ? -16.754 13.839 -21.498 1.00 33.84 97 ALA A C 1
ATOM 740 O O . ALA A 1 97 ? -15.529 14.079 -21.405 1.00 33.84 97 ALA A O 1
#

pLDDT: mean 81.37, std 14.77, range [33.84, 95.31]

Secondary structure (DSSP, 8-state):
--EEE-HHHHHHHT--S-TT-HHHHHHHHHHHHHHHHHHHHH-TT-SEEEEEEEE--TT--TTSPEEEEEEEEEE--TTS--EEEEEEPPPGGGG--